Protein AF-A0A958TKZ3-F1 (afdb_monomer_lite)

Sequence (153 aa):
MDIQKVKYSRKNNKVTVDYFDHRGKWSGEITVDPHPDFIKSLDAITEDMVLICELNDESIWKYKVTGISIGGEDEYLGVVIIGQKEVLNKKVFNIITPFVMFEEEHSDYENCGDLKKKVDLILKETEELLNGKTSQMKLDFHDKTNSLKMAVI

Structure (mmCIF, N/CA/C/O backbone):
data_AF-A0A958TKZ3-F1
#
_entry.id   AF-A0A958TKZ3-F1
#
loop_
_atom_site.group_PDB
_atom_site.id
_atom_site.type_symbol
_atom_site.label_atom_id
_atom_site.label_alt_id
_atom_site.label_comp_id
_atom_site.label_asym_id
_atom_site.label_entity_id
_atom_site.label_seq_id
_atom_site.pdbx_PDB_ins_code
_atom_site.Cartn_x
_atom_site.Cartn_y
_atom_site.Cartn_z
_atom_site.occupancy
_atom_site.B_iso_or_equiv
_atom_site.auth_seq_id
_atom_site.auth_comp_id
_atom_site.auth_asym_id
_atom_site.auth_atom_id
_atom_site.pdbx_PDB_model_num
ATOM 1 N N . MET A 1 1 ? 5.900 -17.208 2.800 1.00 84.50 1 MET A N 1
ATOM 2 C CA . MET A 1 1 ? 4.517 -16.905 2.389 1.00 84.50 1 MET A CA 1
ATOM 3 C C . MET A 1 1 ? 4.645 -15.921 1.253 1.00 84.50 1 MET A C 1
ATOM 5 O O . MET A 1 1 ? 5.532 -15.088 1.338 1.00 84.50 1 MET A O 1
ATOM 9 N N . ASP A 1 2 ? 3.858 -16.044 0.195 1.00 92.38 2 ASP A N 1
ATOM 10 C CA . ASP A 1 2 ? 3.975 -15.135 -0.945 1.00 92.38 2 ASP A CA 1
ATOM 11 C C . ASP A 1 2 ? 2.745 -14.225 -1.013 1.00 92.38 2 ASP A C 1
ATOM 13 O O . ASP A 1 2 ? 1.668 -14.647 -1.436 1.00 92.38 2 ASP A O 1
ATOM 17 N N . ILE A 1 3 ? 2.868 -13.010 -0.475 1.00 95.38 3 ILE A N 1
ATOM 18 C CA . ILE A 1 3 ? 1.762 -12.051 -0.391 1.00 95.38 3 ILE A CA 1
ATOM 19 C C . ILE A 1 3 ? 1.553 -11.396 -1.756 1.00 95.38 3 ILE A C 1
ATOM 21 O O . ILE A 1 3 ? 2.404 -10.672 -2.256 1.00 95.38 3 ILE A O 1
ATOM 25 N N . GLN A 1 4 ? 0.350 -11.563 -2.293 1.00 96.62 4 GLN A N 1
ATOM 26 C CA . GLN A 1 4 ? -0.054 -11.021 -3.588 1.00 96.62 4 GLN A CA 1
ATOM 27 C C . GLN A 1 4 ? -0.859 -9.732 -3.452 1.00 96.62 4 GLN A C 1
ATOM 29 O O . GLN A 1 4 ? -0.917 -8.917 -4.369 1.00 96.62 4 GLN A O 1
ATOM 34 N N . LYS A 1 5 ? -1.523 -9.521 -2.314 1.00 97.88 5 LYS A N 1
ATOM 35 C CA . LYS A 1 5 ? -2.341 -8.328 -2.104 1.00 97.88 5 LYS A CA 1
ATOM 36 C C . LYS A 1 5 ? -2.508 -8.014 -0.639 1.00 97.88 5 LYS A C 1
ATOM 38 O O . LYS A 1 5 ? -2.771 -8.907 0.160 1.00 97.88 5 LYS A O 1
ATOM 43 N N . VAL A 1 6 ? -2.477 -6.728 -0.319 1.00 97.75 6 VAL A N 1
ATOM 44 C CA . VAL A 1 6 ? -2.788 -6.211 1.014 1.00 97.75 6 VAL A CA 1
ATOM 45 C C . VAL A 1 6 ? -3.725 -5.028 0.864 1.00 97.75 6 VAL A C 1
ATOM 47 O O . VAL A 1 6 ? -3.493 -4.148 0.038 1.00 97.75 6 VAL A O 1
ATOM 50 N N . LYS A 1 7 ? -4.791 -4.984 1.660 1.00 97.56 7 LYS A N 1
ATOM 51 C CA . LYS A 1 7 ? -5.693 -3.834 1.770 1.00 97.56 7 LYS A CA 1
ATOM 52 C C . LYS A 1 7 ? -5.987 -3.528 3.226 1.00 97.56 7 LYS A C 1
ATOM 54 O O . LYS A 1 7 ? -6.272 -4.435 3.993 1.00 97.56 7 LYS A O 1
ATOM 59 N N . TYR A 1 8 ? -6.010 -2.255 3.586 1.00 97.00 8 TYR A N 1
ATOM 60 C CA . TYR A 1 8 ? -6.310 -1.767 4.917 1.00 97.00 8 TYR A CA 1
ATOM 61 C C . TYR A 1 8 ? -7.449 -0.744 4.901 1.00 97.00 8 TYR A C 1
ATOM 63 O O . TYR A 1 8 ? -7.358 0.345 4.330 1.00 97.00 8 TYR A O 1
ATOM 71 N N . SER A 1 9 ? -8.534 -1.086 5.591 1.00 94.56 9 SER A N 1
ATOM 72 C CA . SER A 1 9 ? -9.643 -0.187 5.880 1.00 94.56 9 SER A CA 1
ATOM 73 C C . SER A 1 9 ? -9.448 0.463 7.247 1.00 94.56 9 SER A C 1
ATOM 75 O O . SER A 1 9 ? -9.834 -0.101 8.271 1.00 94.56 9 SER A O 1
ATOM 77 N N . ARG A 1 10 ? -8.928 1.697 7.253 1.00 90.56 10 ARG A N 1
ATOM 78 C CA . ARG A 1 10 ? -8.765 2.523 8.468 1.00 90.56 10 ARG A CA 1
ATOM 79 C C . ARG A 1 10 ? -10.068 2.765 9.234 1.00 90.56 10 ARG A C 1
ATOM 81 O O . ARG A 1 10 ? -10.043 2.974 10.434 1.00 90.56 10 ARG A O 1
ATOM 88 N N . LYS A 1 11 ? -11.216 2.767 8.547 1.00 88.19 11 LYS A N 1
ATOM 89 C CA . LYS A 1 11 ? -12.528 2.989 9.180 1.00 88.19 11 LYS A CA 1
ATOM 90 C C . LYS A 1 11 ? -12.947 1.812 10.063 1.00 88.19 11 LYS A C 1
ATOM 92 O O . LYS A 1 11 ? -13.593 2.015 11.083 1.00 88.19 11 LYS A O 1
ATOM 97 N N . ASN A 1 12 ? -12.607 0.601 9.633 1.00 89.38 12 ASN A N 1
ATOM 98 C CA . ASN A 1 12 ? -13.076 -0.634 10.251 1.00 89.38 12 ASN A CA 1
ATOM 99 C C . ASN A 1 12 ? -11.942 -1.397 10.944 1.00 89.38 12 ASN A C 1
ATOM 101 O O . ASN A 1 12 ? -12.174 -2.520 11.375 1.00 89.38 12 ASN A O 1
ATOM 105 N N . ASN A 1 13 ? -10.729 -0.830 10.986 1.00 90.50 13 ASN A N 1
ATOM 106 C CA . ASN A 1 13 ? -9.511 -1.504 11.431 1.00 90.50 13 ASN A CA 1
ATOM 107 C C . ASN A 1 13 ? -9.392 -2.907 10.823 1.00 90.50 13 ASN A C 1
ATOM 109 O O . ASN A 1 13 ? -9.196 -3.893 11.521 1.00 90.50 13 ASN A O 1
ATOM 113 N N . LYS A 1 14 ? -9.601 -3.005 9.505 1.00 93.88 14 LYS A N 1
ATOM 114 C CA . LYS A 1 14 ? -9.663 -4.290 8.805 1.00 93.88 14 LYS A CA 1
ATOM 115 C C . LYS A 1 14 ? -8.562 -4.400 7.771 1.00 93.88 14 LYS A C 1
ATOM 117 O O . LYS A 1 14 ? -8.521 -3.584 6.849 1.00 93.88 14 LYS A O 1
ATOM 122 N N . VAL A 1 15 ? -7.722 -5.419 7.899 1.00 94.81 15 VAL A N 1
ATOM 123 C CA . VAL A 1 15 ? -6.703 -5.789 6.917 1.00 94.81 15 VAL A CA 1
ATOM 124 C C . VAL A 1 15 ? -7.194 -7.006 6.138 1.00 94.81 15 VAL A C 1
ATOM 126 O O . VAL A 1 15 ? -7.616 -7.993 6.730 1.00 94.81 15 VAL A O 1
ATOM 129 N N . THR A 1 16 ? -7.162 -6.936 4.813 1.00 95.44 16 THR A N 1
ATOM 130 C CA . THR A 1 16 ? -7.438 -8.055 3.906 1.00 95.44 16 THR A CA 1
ATOM 131 C C . THR A 1 16 ? -6.148 -8.421 3.193 1.00 95.44 16 THR A C 1
ATOM 133 O O . THR A 1 16 ? -5.475 -7.530 2.671 1.00 95.44 16 THR A O 1
ATOM 136 N N . VAL A 1 17 ? -5.813 -9.708 3.167 1.00 95.75 17 VAL A N 1
ATOM 137 C CA . VAL A 1 17 ? -4.584 -10.218 2.551 1.00 95.75 17 VAL A CA 1
ATOM 138 C C . VAL A 1 17 ? -4.925 -11.371 1.616 1.00 95.75 17 VAL A C 1
ATOM 140 O O . VAL A 1 17 ? -5.641 -12.289 2.017 1.00 95.75 17 VAL A O 1
ATOM 143 N N . ASP A 1 18 ? -4.382 -11.324 0.401 1.00 95.38 18 ASP A N 1
ATOM 144 C CA . ASP A 1 18 ? -4.332 -12.467 -0.511 1.00 95.38 18 ASP A CA 1
ATOM 145 C C . ASP A 1 18 ? -2.880 -12.948 -0.592 1.00 95.38 18 ASP A C 1
ATOM 147 O O . ASP A 1 18 ? -1.974 -12.136 -0.801 1.00 95.38 18 ASP A O 1
ATOM 151 N N . TYR A 1 19 ? -2.646 -14.247 -0.421 1.00 93.50 19 TYR A N 1
ATOM 152 C CA . TYR A 1 19 ? -1.304 -14.831 -0.464 1.00 93.50 19 TYR A CA 1
ATOM 153 C C . TYR A 1 19 ? -1.318 -16.280 -0.964 1.00 93.50 19 TYR A C 1
ATOM 155 O O . TYR A 1 19 ? -2.351 -16.952 -0.932 1.00 93.50 19 TYR A O 1
ATOM 163 N N . PHE A 1 20 ? -0.161 -16.770 -1.400 1.00 91.06 20 PHE A N 1
ATOM 164 C CA . PHE A 1 20 ? 0.091 -18.178 -1.683 1.00 91.06 20 PHE A CA 1
ATOM 165 C C . PHE A 1 20 ? 0.980 -18.813 -0.607 1.00 91.06 20 PHE A C 1
ATOM 167 O O . PHE A 1 20 ? 1.905 -18.199 -0.062 1.00 91.06 20 PHE A O 1
ATOM 174 N N . ASP A 1 21 ? 0.701 -20.076 -0.302 1.00 87.50 21 ASP A N 1
ATOM 175 C CA . ASP A 1 21 ? 1.588 -20.955 0.454 1.00 87.50 21 ASP A CA 1
ATOM 176 C C . ASP A 1 21 ? 1.668 -22.348 -0.199 1.00 87.50 21 ASP A C 1
ATOM 178 O O . ASP A 1 21 ? 1.105 -22.589 -1.266 1.00 87.50 21 ASP A O 1
ATOM 182 N N . HIS A 1 22 ? 2.360 -23.291 0.449 1.00 87.56 22 HIS A N 1
ATOM 183 C CA . HIS A 1 22 ? 2.504 -24.672 -0.037 1.00 87.56 22 HIS A CA 1
ATOM 184 C C . HIS A 1 22 ? 1.172 -25.434 -0.204 1.00 87.56 22 HIS A C 1
ATOM 186 O O . HIS A 1 22 ? 1.165 -26.528 -0.764 1.00 87.56 22 HIS A O 1
ATOM 192 N N . ARG A 1 23 ? 0.057 -24.900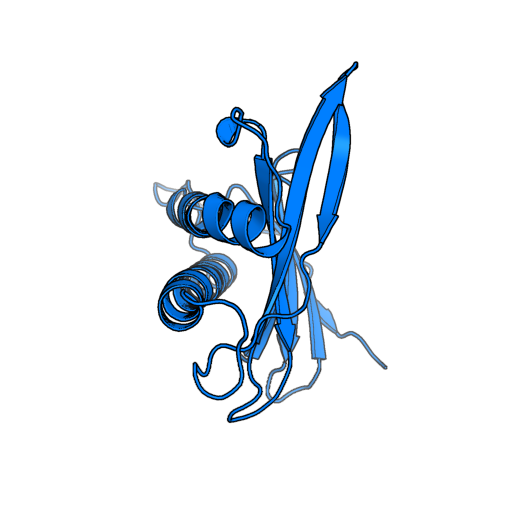 0.310 1.00 86.19 23 ARG A N 1
ATOM 193 C CA . ARG A 1 23 ? -1.291 -25.481 0.232 1.00 86.19 23 ARG A CA 1
ATOM 194 C C . ARG A 1 23 ? -2.159 -24.805 -0.827 1.00 86.19 23 ARG A C 1
ATOM 196 O O . ARG A 1 23 ? -3.254 -25.294 -1.088 1.00 86.19 23 ARG A O 1
ATOM 203 N N . GLY A 1 24 ? -1.692 -23.714 -1.434 1.00 88.88 24 GLY A N 1
ATOM 204 C CA . GLY A 1 24 ? -2.383 -22.999 -2.503 1.00 88.88 24 GLY A CA 1
ATOM 205 C C . GLY A 1 24 ? -2.698 -21.550 -2.147 1.00 88.88 24 GLY A C 1
ATOM 206 O O . GLY A 1 24 ? -1.965 -20.898 -1.403 1.00 88.88 24 GLY A O 1
ATOM 207 N N . LYS A 1 25 ? -3.779 -21.028 -2.734 1.00 91.31 25 LYS A N 1
ATOM 208 C CA . LYS A 1 25 ? -4.192 -19.631 -2.584 1.00 91.31 25 LYS A CA 1
ATOM 209 C C . LYS A 1 25 ? -5.065 -19.430 -1.350 1.00 91.31 25 LYS A C 1
ATOM 211 O O . LYS A 1 25 ? -6.055 -20.135 -1.140 1.00 91.31 25 LYS A O 1
ATOM 216 N N . TRP A 1 26 ? -4.758 -18.385 -0.602 1.00 89.81 26 TRP A N 1
ATOM 217 C CA . TRP A 1 26 ? -5.503 -17.966 0.571 1.00 89.81 26 TRP A CA 1
ATOM 218 C C . TRP A 1 26 ? -5.957 -16.524 0.431 1.00 89.81 26 TRP A C 1
ATOM 220 O O . TRP A 1 26 ? -5.229 -15.669 -0.071 1.00 89.81 26 TRP A O 1
ATOM 230 N N . SER A 1 27 ? -7.165 -16.270 0.924 1.00 91.38 27 SER A N 1
ATOM 231 C CA . SER A 1 27 ? -7.702 -14.928 1.101 1.00 91.38 27 SER A CA 1
ATOM 232 C C . SER A 1 27 ? -8.253 -14.828 2.513 1.00 91.38 27 SER A C 1
ATOM 234 O O . SER A 1 27 ? -9.042 -15.661 2.968 1.00 91.38 27 SER A O 1
ATOM 236 N N . GLY A 1 28 ? -7.814 -13.807 3.229 1.00 87.25 28 GLY A N 1
ATOM 237 C CA . GLY A 1 28 ? -8.137 -13.628 4.631 1.00 87.25 28 GLY A CA 1
ATOM 238 C C . GLY A 1 28 ? -8.479 -12.192 4.951 1.00 87.25 28 GLY A C 1
ATOM 239 O O . GLY A 1 28 ? -8.004 -11.261 4.303 1.00 87.25 28 GLY A O 1
ATOM 240 N N . GLU A 1 29 ? -9.277 -12.010 5.993 1.00 90.50 29 GLU A N 1
ATOM 241 C CA . GLU A 1 29 ? -9.433 -10.714 6.631 1.00 90.50 29 GLU A CA 1
ATOM 242 C C . GLU A 1 29 ? -9.197 -10.829 8.132 1.00 90.50 29 GLU A C 1
ATOM 244 O O . GLU A 1 29 ? -9.549 -11.825 8.765 1.00 90.50 29 GLU A O 1
ATOM 249 N N . ILE A 1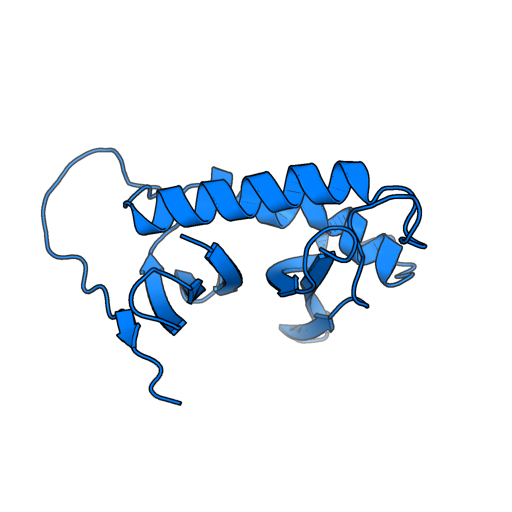 30 ? -8.581 -9.791 8.685 1.00 87.62 30 ILE A N 1
ATOM 250 C CA . ILE A 1 30 ? -8.322 -9.650 10.109 1.00 87.62 30 ILE A CA 1
ATOM 251 C C . ILE A 1 30 ? -8.803 -8.268 10.520 1.00 87.62 30 ILE A C 1
ATOM 253 O O . ILE A 1 30 ? -8.387 -7.255 9.954 1.00 87.62 30 ILE A O 1
ATOM 257 N N . THR A 1 31 ? -9.678 -8.231 11.517 1.00 90.38 31 THR A N 1
ATOM 258 C CA . THR A 1 31 ? -10.076 -6.989 12.177 1.00 90.38 31 THR A CA 1
ATOM 259 C C . THR A 1 31 ? -9.153 -6.779 13.371 1.00 90.38 31 THR A C 1
ATOM 261 O O . THR A 1 31 ? -9.231 -7.508 14.357 1.00 90.38 31 THR A O 1
ATOM 264 N N . VAL A 1 32 ? -8.234 -5.827 13.255 1.00 86.19 32 VAL A N 1
ATOM 265 C CA . VAL A 1 32 ? -7.175 -5.560 14.227 1.00 86.19 32 VAL A CA 1
ATOM 266 C C . VAL A 1 32 ? -6.733 -4.106 14.142 1.00 86.19 32 VAL A C 1
ATOM 268 O O . VAL A 1 32 ? -6.722 -3.529 13.059 1.00 86.19 32 VAL A O 1
ATOM 271 N N . ASP A 1 33 ? -6.337 -3.521 15.272 1.00 88.94 33 ASP A N 1
ATOM 272 C CA . ASP A 1 33 ? -5.612 -2.250 15.279 1.00 88.94 33 ASP A CA 1
ATOM 273 C C . ASP A 1 33 ? -4.128 -2.514 14.942 1.00 88.94 33 ASP A C 1
ATOM 275 O O . ASP A 1 33 ? -3.398 -3.085 15.769 1.00 88.94 33 ASP A O 1
ATOM 279 N N . PRO A 1 34 ? -3.681 -2.220 13.704 1.00 89.88 34 PRO A N 1
ATOM 280 C CA . PRO A 1 34 ? -2.345 -2.582 13.263 1.00 89.88 34 PRO A CA 1
ATOM 281 C C . PRO A 1 34 ? -1.291 -1.762 14.006 1.00 89.88 34 PRO A C 1
ATOM 283 O O . PRO A 1 34 ? -1.530 -0.642 14.458 1.00 89.88 34 PRO A O 1
ATOM 286 N N . HIS A 1 35 ? -0.081 -2.307 14.100 1.00 93.62 35 HIS A N 1
ATOM 287 C CA . HIS A 1 35 ? 1.042 -1.545 14.630 1.00 93.62 35 HIS A CA 1
ATOM 288 C C . HIS A 1 35 ? 1.281 -0.267 13.791 1.00 93.62 35 HIS A C 1
ATOM 290 O O . HIS A 1 35 ? 1.132 -0.318 12.566 1.00 93.62 35 HIS A O 1
ATOM 296 N N . PRO A 1 36 ? 1.685 0.873 14.391 1.00 94.44 36 PRO A N 1
ATOM 297 C CA . PRO A 1 36 ? 1.927 2.115 13.650 1.00 94.44 36 PRO A CA 1
ATOM 298 C C . PRO A 1 36 ? 2.910 1.986 12.481 1.00 94.44 36 PRO A C 1
ATOM 300 O O . PRO A 1 36 ? 2.788 2.727 11.511 1.00 94.44 36 PRO A O 1
ATOM 303 N N . ASP A 1 37 ? 3.858 1.052 12.551 1.00 96.06 37 ASP A N 1
ATOM 304 C CA . ASP A 1 37 ? 4.831 0.806 11.477 1.00 96.06 37 ASP A CA 1
ATOM 305 C C . ASP A 1 37 ? 4.167 0.304 10.188 1.00 96.06 37 ASP A C 1
ATOM 307 O O . ASP A 1 37 ? 4.518 0.771 9.109 1.00 96.06 37 ASP A O 1
ATOM 311 N N . PHE A 1 38 ? 3.135 -0.541 10.293 1.00 96.44 38 PHE A N 1
ATOM 312 C CA . PHE A 1 38 ? 2.331 -0.967 9.144 1.00 96.44 38 PHE A CA 1
ATOM 313 C C . PHE A 1 38 ? 1.583 0.212 8.502 1.00 96.44 38 PHE A C 1
ATOM 315 O O . PHE A 1 38 ? 1.459 0.312 7.285 1.00 96.44 38 PHE A O 1
ATOM 322 N N . ILE A 1 39 ? 1.081 1.143 9.318 1.00 95.62 39 ILE A N 1
ATOM 323 C CA . ILE A 1 39 ? 0.400 2.337 8.803 1.00 95.62 39 ILE A CA 1
ATOM 324 C C . ILE A 1 39 ? 1.411 3.253 8.102 1.00 95.62 39 ILE A C 1
ATOM 326 O O . ILE A 1 39 ? 1.146 3.733 7.001 1.00 95.62 39 ILE A O 1
ATOM 330 N N . LYS A 1 40 ? 2.581 3.459 8.719 1.00 97.00 40 LYS A N 1
ATOM 331 C CA . LYS A 1 40 ? 3.666 4.275 8.163 1.00 97.00 40 LYS A CA 1
ATOM 332 C C . LYS A 1 40 ? 4.215 3.703 6.860 1.00 97.00 40 LYS A C 1
ATOM 334 O O . LYS A 1 40 ? 4.522 4.486 5.970 1.00 97.00 40 LYS A O 1
ATOM 339 N N . SER A 1 41 ? 4.329 2.380 6.732 1.00 98.19 41 SER A N 1
ATOM 340 C CA . SER A 1 41 ? 4.816 1.757 5.497 1.00 98.19 41 SER A CA 1
ATOM 341 C C . SER A 1 41 ? 3.855 1.984 4.328 1.00 98.19 41 SER A C 1
ATOM 343 O O . SER A 1 41 ? 4.308 2.295 3.231 1.00 98.19 41 SER A O 1
ATOM 345 N N . LEU A 1 42 ? 2.536 1.946 4.562 1.00 98.06 42 LEU A N 1
ATOM 346 C CA . LEU A 1 42 ? 1.543 2.348 3.557 1.00 98.06 42 LEU A CA 1
ATOM 347 C C . LEU A 1 42 ? 1.629 3.846 3.234 1.00 98.06 42 LEU A C 1
ATOM 349 O O . LEU A 1 42 ? 1.607 4.222 2.065 1.00 98.06 42 LEU A O 1
ATOM 353 N N . ASP A 1 43 ? 1.733 4.705 4.251 1.00 97.06 43 ASP A N 1
ATOM 354 C CA . ASP A 1 43 ? 1.809 6.158 4.047 1.00 97.06 43 ASP A CA 1
ATOM 355 C C . ASP A 1 43 ? 3.072 6.567 3.260 1.00 97.06 43 ASP A C 1
ATOM 357 O O . ASP A 1 43 ? 3.014 7.518 2.477 1.00 97.06 43 ASP A O 1
ATOM 361 N N . ALA A 1 44 ? 4.170 5.815 3.390 1.00 97.75 44 ALA A N 1
ATOM 362 C CA . ALA A 1 44 ? 5.451 6.080 2.732 1.00 97.75 44 ALA A CA 1
ATOM 363 C C . ALA A 1 44 ? 5.421 5.999 1.194 1.00 97.75 44 ALA A C 1
ATOM 365 O O . ALA A 1 44 ? 6.286 6.597 0.562 1.00 97.75 44 ALA A O 1
ATOM 366 N N . ILE A 1 45 ? 4.443 5.305 0.596 1.00 98.06 45 ILE A N 1
ATOM 367 C CA . ILE A 1 45 ? 4.280 5.202 -0.871 1.00 98.06 45 ILE A CA 1
ATOM 368 C C . ILE A 1 45 ? 3.193 6.138 -1.425 1.00 98.06 45 ILE A C 1
ATOM 370 O O . ILE A 1 45 ? 2.751 6.000 -2.565 1.00 98.06 45 ILE A O 1
ATOM 374 N N . THR A 1 46 ? 2.720 7.096 -0.620 1.00 97.25 46 THR A N 1
ATOM 375 C CA . THR A 1 46 ? 1.698 8.062 -1.061 1.00 97.25 46 THR A CA 1
ATOM 376 C C . THR A 1 46 ? 2.224 8.982 -2.159 1.00 97.25 46 THR A C 1
ATOM 378 O O . THR A 1 46 ? 1.502 9.256 -3.114 1.00 97.25 46 THR A O 1
ATOM 381 N N . GLU A 1 47 ? 3.470 9.439 -2.038 1.00 95.75 47 GLU A N 1
ATOM 382 C CA . GLU A 1 47 ? 4.117 10.274 -3.054 1.00 95.75 47 GLU A CA 1
ATOM 383 C C . GLU A 1 47 ? 4.332 9.503 -4.354 1.00 95.75 47 GLU A C 1
ATOM 385 O O . GLU A 1 47 ? 3.959 10.000 -5.413 1.00 95.75 47 GLU A O 1
ATOM 390 N N . ASP A 1 48 ? 4.790 8.250 -4.265 1.00 97.62 48 ASP A N 1
ATOM 391 C CA . ASP A 1 48 ? 4.928 7.371 -5.427 1.00 97.62 48 ASP A CA 1
ATOM 392 C C . ASP A 1 48 ? 3.599 7.239 -6.186 1.00 97.62 48 ASP A C 1
ATOM 394 O O . ASP A 1 48 ? 3.545 7.455 -7.392 1.00 97.62 48 ASP A O 1
ATOM 398 N N . MET A 1 49 ? 2.488 6.983 -5.485 1.00 97.56 49 MET A N 1
ATOM 399 C CA . MET A 1 49 ? 1.158 6.911 -6.105 1.00 97.56 49 MET A CA 1
ATOM 400 C C . MET A 1 49 ? 0.761 8.213 -6.819 1.00 97.56 49 MET A C 1
ATOM 402 O O . MET A 1 49 ? 0.143 8.166 -7.883 1.00 97.56 49 MET A O 1
ATOM 406 N N . VAL A 1 50 ? 1.058 9.367 -6.219 1.00 95.62 50 VAL A N 1
ATOM 407 C CA . VAL A 1 50 ? 0.734 10.683 -6.790 1.00 95.62 50 VAL A CA 1
ATOM 408 C C . VAL A 1 50 ? 1.536 10.930 -8.064 1.00 95.62 50 VAL A C 1
ATOM 410 O O . VAL A 1 50 ? 0.947 11.354 -9.058 1.00 95.62 50 VAL A O 1
ATOM 413 N N . LEU A 1 51 ? 2.832 10.609 -8.055 1.00 95.44 51 LEU A N 1
ATOM 414 C CA . LEU A 1 51 ? 3.716 10.748 -9.212 1.00 95.44 51 LEU A CA 1
ATOM 415 C C . LEU A 1 51 ? 3.337 9.779 -10.337 1.00 95.44 51 LEU A C 1
ATOM 417 O O . LEU A 1 51 ? 3.147 10.215 -11.467 1.00 95.44 51 LEU A O 1
ATOM 421 N N . ILE A 1 52 ? 3.141 8.495 -10.022 1.00 96.94 52 ILE A N 1
ATOM 422 C CA . ILE A 1 52 ? 2.766 7.455 -10.995 1.00 96.94 52 ILE A CA 1
ATOM 423 C C . ILE A 1 52 ? 1.448 7.798 -11.707 1.00 96.94 52 ILE A C 1
ATOM 425 O O . ILE A 1 52 ? 1.282 7.520 -12.891 1.00 96.94 52 ILE A O 1
ATOM 429 N N . CYS A 1 53 ? 0.487 8.381 -10.989 1.00 96.00 53 CYS A N 1
ATOM 430 C CA . CYS A 1 53 ? -0.803 8.776 -11.554 1.00 96.00 53 CYS A CA 1
ATOM 431 C C . CYS A 1 53 ? -0.812 10.200 -12.137 1.00 96.00 53 CYS A C 1
ATOM 433 O O . CYS A 1 53 ? -1.892 10.685 -12.478 1.00 96.00 53 CYS A O 1
ATOM 435 N N . GLU A 1 54 ? 0.337 10.884 -12.192 1.00 94.06 54 GLU A N 1
ATOM 436 C CA . GLU A 1 54 ? 0.476 12.268 -12.674 1.00 94.06 54 GLU A CA 1
ATOM 437 C C . GLU A 1 54 ? -0.523 13.240 -12.009 1.00 94.06 54 GLU A C 1
ATOM 439 O O . GLU A 1 54 ? -1.095 14.146 -12.627 1.00 94.06 54 GLU A O 1
ATOM 444 N N . LEU A 1 55 ? -0.787 13.035 -10.714 1.00 91.06 55 LEU A N 1
ATOM 445 C CA . LEU A 1 55 ? -1.774 13.812 -9.975 1.00 91.06 55 LEU A CA 1
ATOM 446 C C . LEU A 1 55 ? -1.176 15.165 -9.574 1.00 91.06 55 LEU A C 1
ATOM 448 O O . LEU A 1 55 ? -0.508 15.294 -8.553 1.00 91.06 55 LEU A O 1
ATOM 452 N N . ASN A 1 56 ? -1.475 16.199 -10.358 1.00 77.38 56 ASN A N 1
ATOM 453 C CA . ASN A 1 56 ? -1.099 17.586 -10.068 1.00 77.38 56 ASN A CA 1
ATOM 454 C C . ASN A 1 56 ? -1.950 18.177 -8.930 1.00 77.38 56 ASN A C 1
ATOM 456 O O . ASN A 1 56 ? -2.881 18.951 -9.163 1.00 77.38 56 ASN A O 1
ATOM 460 N N . ASP A 1 57 ? -1.661 17.786 -7.690 1.00 75.94 57 ASP A N 1
ATOM 461 C CA . ASP A 1 57 ? -2.371 18.263 -6.505 1.00 75.94 57 ASP A CA 1
ATOM 462 C C . ASP A 1 57 ? -1.412 18.651 -5.379 1.00 75.94 57 ASP A C 1
ATOM 464 O O . ASP A 1 57 ? -0.760 17.809 -4.765 1.00 75.94 57 ASP A O 1
ATOM 468 N N . GLU A 1 58 ? -1.407 19.938 -5.036 1.00 76.44 58 GLU A N 1
ATOM 469 C CA . GLU A 1 58 ? -0.639 20.490 -3.914 1.00 76.44 58 GLU A CA 1
ATOM 470 C C . GLU A 1 58 ? -1.086 19.926 -2.547 1.00 76.44 58 GLU A C 1
ATOM 472 O O . GLU A 1 58 ? -0.393 20.053 -1.538 1.00 76.44 58 GLU A O 1
ATOM 477 N N . SER A 1 59 ? -2.253 19.276 -2.481 1.00 85.31 59 SER A N 1
ATOM 478 C CA . SER A 1 59 ? -2.810 18.669 -1.270 1.00 85.31 59 SER A CA 1
ATOM 479 C C . SER A 1 59 ? -2.466 17.178 -1.124 1.00 85.31 59 SER A C 1
ATOM 481 O O . SER A 1 59 ? -3.363 16.377 -0.842 1.00 85.31 59 SER A O 1
ATOM 483 N N . ILE A 1 60 ? -1.192 16.788 -1.258 1.00 86.50 60 ILE A N 1
ATOM 484 C CA . ILE A 1 60 ? -0.744 15.382 -1.117 1.00 86.50 60 ILE A CA 1
ATOM 485 C C . ILE A 1 60 ? -1.249 14.709 0.177 1.00 86.50 60 ILE A C 1
ATOM 487 O O . ILE A 1 60 ? -1.635 13.545 0.188 1.00 86.50 60 ILE A O 1
ATOM 491 N N . TRP A 1 61 ? -1.376 15.478 1.259 1.00 85.38 61 TRP A N 1
ATOM 492 C CA . TRP A 1 61 ? -1.883 15.027 2.560 1.00 85.38 61 T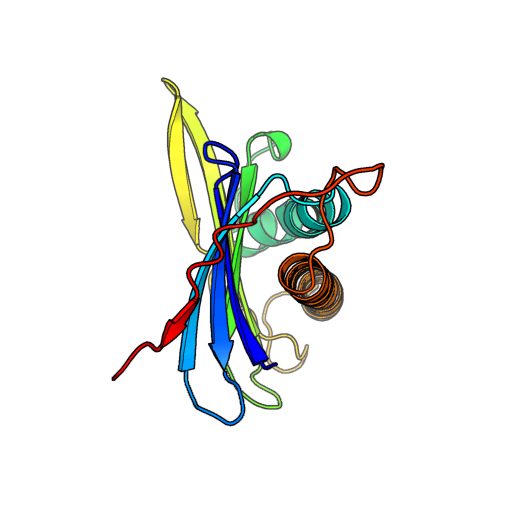RP A CA 1
ATOM 493 C C . TRP A 1 61 ? -3.352 14.550 2.555 1.00 85.38 61 TRP A C 1
ATOM 495 O O . TRP A 1 61 ? -3.802 13.928 3.520 1.00 85.38 61 TRP A O 1
ATOM 505 N N . LYS A 1 62 ? -4.128 14.844 1.501 1.00 89.38 62 LYS A N 1
ATOM 506 C CA . LYS A 1 62 ? -5.508 14.345 1.328 1.00 89.38 62 LYS A CA 1
ATOM 507 C C . LYS A 1 62 ? -5.562 12.935 0.746 1.00 89.38 62 LYS A C 1
ATOM 509 O O . LYS A 1 62 ? -6.625 12.310 0.789 1.00 89.38 62 LYS A O 1
ATOM 514 N N . TYR A 1 63 ? -4.453 12.457 0.191 1.00 93.88 63 TYR A N 1
ATOM 515 C 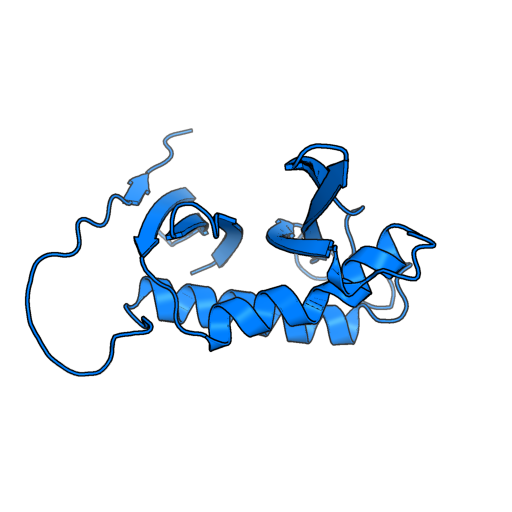CA . TYR A 1 63 ? -4.330 11.114 -0.342 1.00 93.88 63 TYR A CA 1
ATOM 516 C C . TYR A 1 63 ? -3.943 10.148 0.768 1.00 93.88 63 TYR A C 1
ATOM 518 O O . TYR A 1 63 ? -3.218 10.487 1.701 1.00 93.88 63 TYR A O 1
ATOM 526 N N . LYS A 1 64 ? -4.473 8.933 0.682 1.00 95.06 64 LYS A N 1
ATOM 527 C CA . LYS A 1 64 ? -4.138 7.842 1.590 1.00 95.06 64 LYS A CA 1
ATOM 528 C C . LYS A 1 64 ? -3.995 6.574 0.786 1.00 95.06 64 LYS A C 1
ATOM 530 O O . LYS A 1 64 ? -4.957 6.146 0.145 1.00 95.06 64 LYS A O 1
ATOM 535 N N . VAL A 1 65 ? -2.839 5.942 0.884 1.00 97.88 65 VAL A N 1
ATOM 536 C CA . VAL A 1 65 ? -2.686 4.577 0.401 1.00 97.88 65 VAL A CA 1
ATOM 537 C C . VAL A 1 65 ? -3.415 3.634 1.354 1.00 97.88 65 VAL A C 1
ATOM 539 O O . VAL A 1 65 ? -3.374 3.751 2.583 1.00 97.88 65 VAL A O 1
ATOM 542 N N . THR A 1 66 ? -4.170 2.726 0.752 1.00 97.69 66 THR A N 1
ATOM 543 C CA . THR A 1 66 ? -5.006 1.733 1.427 1.00 97.69 66 THR A CA 1
ATOM 544 C C . THR A 1 66 ? -4.594 0.317 1.082 1.00 97.69 66 THR A C 1
ATOM 546 O O . THR A 1 66 ? -5.193 -0.611 1.604 1.00 97.69 66 THR A O 1
ATOM 549 N N . GLY A 1 67 ? -3.609 0.110 0.216 1.00 98.38 67 GLY A N 1
ATOM 550 C CA . GLY A 1 67 ? -3.167 -1.224 -0.132 1.00 98.38 67 GLY A CA 1
ATOM 551 C C . GLY A 1 67 ? -2.278 -1.269 -1.356 1.00 98.38 67 GLY A C 1
ATOM 552 O O . GLY A 1 67 ? -2.051 -0.259 -2.019 1.00 98.38 67 GLY A O 1
ATOM 553 N N . ILE A 1 68 ? -1.832 -2.480 -1.655 1.00 98.75 68 ILE A N 1
ATOM 554 C CA . ILE A 1 68 ? -1.015 -2.825 -2.812 1.00 98.75 68 ILE A CA 1
ATOM 555 C C . ILE A 1 68 ? -1.477 -4.167 -3.387 1.00 98.75 68 ILE A C 1
ATOM 557 O O . ILE A 1 68 ? -2.083 -4.981 -2.682 1.00 98.75 68 ILE A O 1
ATOM 561 N N . SER A 1 69 ? -1.195 -4.392 -4.664 1.00 98.50 69 SER A N 1
ATOM 562 C CA . SER A 1 69 ? -1.303 -5.690 -5.329 1.00 98.50 69 SER A CA 1
ATOM 563 C C . SER A 1 69 ? 0.016 -5.972 -6.031 1.00 98.50 69 SER A C 1
ATOM 565 O O . SER A 1 69 ? 0.405 -5.198 -6.900 1.00 98.50 69 SER A O 1
ATOM 567 N N . ILE A 1 70 ? 0.684 -7.050 -5.646 1.00 98.19 70 ILE A N 1
ATOM 568 C CA . ILE A 1 70 ? 1.872 -7.565 -6.320 1.00 98.19 70 ILE A CA 1
ATOM 569 C C . ILE A 1 70 ? 1.422 -8.360 -7.547 1.00 98.19 70 ILE A C 1
ATOM 571 O O . ILE A 1 70 ? 0.326 -8.929 -7.568 1.00 98.19 70 ILE A O 1
ATOM 575 N N . GLY A 1 71 ? 2.242 -8.343 -8.587 1.00 95.81 71 GLY A N 1
ATOM 576 C CA . GLY A 1 71 ? 2.054 -9.153 -9.781 1.00 95.81 71 GLY A CA 1
ATOM 577 C C . GLY A 1 71 ? 3.348 -9.255 -10.577 1.00 95.81 71 GLY A C 1
ATOM 578 O O . GLY A 1 71 ? 4.338 -8.613 -10.233 1.00 95.81 71 GLY A O 1
ATOM 579 N N . GLY A 1 72 ? 3.313 -10.047 -11.646 1.00 94.25 72 GLY A N 1
ATOM 580 C CA . GLY A 1 72 ? 4.509 -10.388 -12.412 1.00 94.25 72 GLY A CA 1
ATOM 581 C C . GLY A 1 72 ? 5.366 -11.452 -11.725 1.00 94.25 72 GLY A C 1
ATOM 582 O O . GLY A 1 72 ? 5.092 -11.859 -10.597 1.00 94.25 72 GLY A O 1
ATOM 583 N N . GLU A 1 73 ? 6.380 -11.919 -12.442 1.00 90.88 73 GLU A N 1
ATOM 584 C CA . GLU A 1 73 ? 7.318 -12.959 -12.013 1.00 90.88 73 GLU A CA 1
ATOM 585 C C . GLU A 1 73 ? 8.728 -12.551 -12.453 1.00 90.88 73 GLU A C 1
ATOM 587 O O . GLU A 1 73 ? 8.879 -11.840 -13.450 1.00 90.88 73 GLU A O 1
ATOM 592 N N . ASP A 1 74 ? 9.740 -12.992 -11.705 1.00 91.38 74 ASP A N 1
ATOM 593 C CA . ASP A 1 74 ? 11.157 -12.728 -11.973 1.00 91.38 74 ASP A CA 1
ATOM 594 C C . ASP A 1 74 ? 11.444 -11.238 -12.257 1.00 91.38 74 ASP A C 1
ATOM 596 O O . ASP A 1 74 ? 11.170 -10.378 -11.418 1.00 91.38 74 ASP A O 1
ATOM 600 N N . GLU A 1 75 ? 11.968 -10.923 -13.442 1.00 91.31 75 GLU A N 1
ATOM 601 C CA . GLU A 1 75 ? 12.348 -9.570 -13.877 1.00 91.31 75 GLU A CA 1
ATOM 602 C C . GLU A 1 75 ? 11.131 -8.659 -14.137 1.00 91.31 75 GLU A C 1
ATOM 604 O O . GLU A 1 75 ? 11.254 -7.438 -14.190 1.00 91.31 75 GLU A O 1
ATOM 609 N N . TYR A 1 76 ? 9.925 -9.228 -14.237 1.00 94.25 76 TYR A N 1
ATOM 610 C CA . TYR A 1 76 ? 8.675 -8.488 -14.444 1.00 94.25 76 TYR A CA 1
ATOM 611 C C . TYR A 1 76 ? 7.879 -8.275 -13.154 1.00 94.25 76 TYR A C 1
ATOM 613 O O . TYR A 1 76 ? 6.722 -7.843 -13.206 1.00 94.25 76 TYR A O 1
ATOM 621 N N . LEU A 1 77 ? 8.460 -8.597 -11.994 1.00 97.00 77 LEU A N 1
ATOM 622 C CA . LEU A 1 77 ? 7.829 -8.368 -10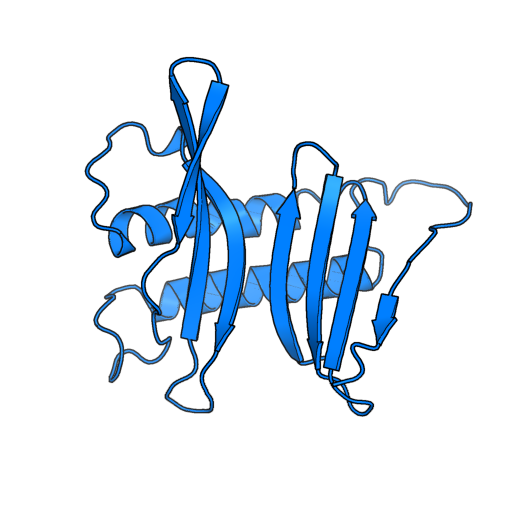.700 1.00 97.00 77 LEU A CA 1
ATOM 623 C C . LEU A 1 77 ? 7.531 -6.874 -10.505 1.00 97.00 77 LEU A C 1
ATOM 625 O O . LEU A 1 77 ? 8.370 -6.009 -10.760 1.00 97.00 77 LEU A O 1
ATOM 629 N N . GLY A 1 78 ? 6.336 -6.565 -10.011 1.00 98.00 78 GLY A N 1
ATOM 630 C CA . GLY A 1 78 ? 5.892 -5.191 -9.834 1.00 98.00 78 GLY A CA 1
ATOM 631 C C . GLY A 1 78 ? 4.680 -5.042 -8.926 1.00 98.00 78 GLY A C 1
ATOM 632 O O . GLY A 1 78 ? 4.232 -5.983 -8.263 1.00 98.00 78 GLY A O 1
ATOM 633 N N . VAL A 1 79 ? 4.127 -3.829 -8.900 1.00 98.69 79 VAL A N 1
ATOM 634 C CA . VAL A 1 79 ? 3.045 -3.442 -7.994 1.00 98.69 79 VAL A CA 1
ATOM 635 C C . VAL A 1 79 ? 1.996 -2.552 -8.653 1.00 98.69 79 VAL A C 1
ATOM 637 O O . VAL A 1 79 ? 2.284 -1.699 -9.487 1.00 98.69 79 VAL A O 1
ATOM 640 N N . VAL A 1 80 ? 0.756 -2.718 -8.203 1.00 98.75 80 VAL A N 1
ATOM 641 C CA . VAL A 1 80 ? -0.319 -1.728 -8.309 1.00 98.75 80 VAL A CA 1
ATOM 642 C C . VAL A 1 80 ? -0.584 -1.147 -6.923 1.00 98.75 80 VAL A C 1
ATOM 644 O O . VAL A 1 80 ? -0.871 -1.896 -5.985 1.00 98.75 80 VAL A O 1
ATOM 647 N N . ILE A 1 81 ? -0.548 0.179 -6.784 1.00 98.75 81 ILE A N 1
ATOM 648 C CA . ILE A 1 81 ? -0.882 0.876 -5.538 1.00 98.75 81 ILE A CA 1
ATOM 649 C C . ILE A 1 81 ? -2.379 1.206 -5.525 1.00 98.75 81 ILE A C 1
ATOM 651 O O . ILE A 1 81 ? -2.962 1.648 -6.516 1.00 98.75 81 ILE A O 1
ATOM 655 N N . ILE A 1 82 ? -3.013 0.980 -4.375 1.00 98.56 82 ILE A N 1
ATOM 656 C CA . ILE A 1 82 ? -4.443 1.184 -4.147 1.00 98.56 82 ILE A CA 1
ATOM 657 C C . ILE A 1 82 ? -4.599 2.286 -3.109 1.00 98.56 82 ILE A C 1
ATOM 659 O O . ILE A 1 82 ? -4.373 2.069 -1.916 1.00 98.56 82 ILE A O 1
ATOM 663 N N . GLY A 1 83 ? -5.038 3.461 -3.531 1.00 97.38 83 GLY A N 1
ATOM 664 C CA . GLY A 1 83 ? -5.256 4.594 -2.645 1.00 97.38 83 GLY A CA 1
ATOM 665 C C . GLY A 1 83 ? -6.633 5.212 -2.773 1.00 97.38 83 GLY A C 1
ATOM 666 O O . GLY A 1 83 ? -7.511 4.761 -3.509 1.00 97.38 83 GLY A O 1
ATOM 667 N N . GLN A 1 84 ? -6.823 6.269 -2.003 1.00 95.69 84 GLN A N 1
ATOM 668 C CA . GLN A 1 84 ? -8.043 7.047 -2.002 1.00 95.69 84 GLN A CA 1
ATOM 669 C C . GLN A 1 84 ? -7.763 8.503 -1.643 1.00 95.69 84 GLN A C 1
ATOM 671 O O . GLN A 1 84 ? -6.801 8.811 -0.939 1.00 95.69 84 GLN A O 1
ATOM 676 N N . LYS A 1 85 ? -8.660 9.385 -2.070 1.00 93.12 85 LYS A N 1
ATOM 677 C CA . LYS A 1 85 ? -8.711 10.795 -1.691 1.00 93.12 85 LYS A CA 1
ATOM 678 C C . LYS A 1 85 ? -10.103 11.122 -1.170 1.00 93.12 85 LYS A C 1
ATOM 680 O O . LYS A 1 85 ? -11.105 10.754 -1.787 1.00 93.12 85 LYS A O 1
ATOM 685 N N . GLU A 1 86 ? -10.177 11.838 -0.054 1.00 88.12 86 GLU A N 1
ATOM 686 C CA . GLU A 1 86 ? -11.448 12.420 0.380 1.00 88.12 86 GLU A CA 1
ATOM 687 C C . GLU A 1 86 ? -11.772 13.643 -0.488 1.00 88.12 86 GLU A C 1
ATOM 689 O O . GLU A 1 86 ? -10.970 14.571 -0.621 1.00 88.12 86 GLU A O 1
ATOM 694 N N . VAL A 1 87 ? -12.951 13.630 -1.105 1.00 86.38 87 VAL A N 1
ATOM 695 C CA . VAL A 1 87 ? -13.467 14.723 -1.935 1.00 86.38 87 VAL A CA 1
ATOM 696 C C . VAL A 1 87 ? -14.677 15.375 -1.260 1.00 86.38 87 VAL A C 1
ATOM 698 O O . VAL A 1 87 ? -15.082 14.994 -0.159 1.00 86.38 87 VAL A O 1
ATOM 701 N N . LEU A 1 88 ? -15.255 16.388 -1.912 1.00 85.69 88 LEU A N 1
ATOM 702 C CA . LEU A 1 88 ? -16.385 17.158 -1.387 1.00 85.69 88 LEU A CA 1
ATOM 703 C C . LEU A 1 88 ? -17.480 16.255 -0.791 1.00 85.69 88 LEU A C 1
ATOM 705 O O . LEU A 1 88 ? -17.858 15.230 -1.365 1.00 85.69 88 LEU A O 1
ATOM 709 N N . ASN A 1 89 ? -18.013 16.677 0.357 1.00 84.69 89 ASN A N 1
ATOM 710 C CA . ASN A 1 89 ? -19.065 15.985 1.109 1.00 84.69 89 ASN A CA 1
ATOM 711 C C . ASN A 1 89 ? -18.666 14.600 1.652 1.00 84.69 89 ASN A C 1
ATOM 713 O O . ASN A 1 89 ? -19.504 13.699 1.690 1.00 84.69 89 ASN A O 1
ATOM 717 N N . LYS A 1 90 ? -17.407 14.427 2.086 1.00 82.00 90 LYS A N 1
ATOM 718 C CA . LYS A 1 90 ? -16.880 13.178 2.680 1.00 82.00 90 LYS A CA 1
ATOM 719 C C . LYS A 1 90 ? -16.987 11.960 1.755 1.00 82.00 90 LYS A C 1
ATOM 721 O O . LYS A 1 90 ? -16.979 10.816 2.212 1.00 82.00 90 LYS A O 1
ATOM 726 N N . LYS A 1 91 ? -17.139 12.192 0.449 1.00 87.38 91 LYS A N 1
ATOM 727 C CA . LYS A 1 91 ? -17.113 11.122 -0.546 1.00 87.38 91 LYS A CA 1
ATOM 728 C C . LYS A 1 91 ? -15.670 10.677 -0.747 1.00 87.38 91 LYS A C 1
ATOM 730 O O . LYS A 1 91 ? -14.737 11.460 -0.590 1.00 87.38 91 LYS A O 1
ATOM 735 N N . VAL A 1 92 ? -15.501 9.413 -1.108 1.00 90.38 92 VAL A N 1
ATOM 736 C CA . VAL A 1 92 ? -14.190 8.810 -1.341 1.00 90.38 92 VAL A CA 1
ATOM 737 C C . VAL A 1 92 ? -13.995 8.638 -2.840 1.00 90.38 92 VAL A C 1
ATOM 739 O O . VAL A 1 92 ? -14.822 8.014 -3.505 1.00 90.38 92 VAL A O 1
ATOM 742 N N . PHE A 1 93 ? -12.908 9.193 -3.366 1.00 92.25 93 PHE A N 1
ATOM 743 C CA . PHE A 1 93 ? -12.423 8.933 -4.714 1.00 92.25 93 PHE A CA 1
ATOM 744 C C . PHE A 1 93 ? -11.319 7.877 -4.634 1.00 92.25 93 PHE A C 1
ATOM 746 O O . PHE A 1 93 ? -10.324 8.098 -3.949 1.00 92.25 93 PHE A O 1
ATOM 753 N N . ASN A 1 94 ? -11.510 6.724 -5.276 1.00 94.69 94 ASN A N 1
ATOM 754 C CA . ASN A 1 94 ? -10.524 5.641 -5.270 1.00 94.69 94 ASN A CA 1
ATOM 755 C C . ASN A 1 94 ? -9.520 5.837 -6.407 1.00 94.69 94 ASN A C 1
ATOM 757 O O . ASN A 1 94 ? -9.911 6.203 -7.513 1.00 94.69 94 ASN A O 1
ATOM 761 N N . ILE A 1 95 ? -8.253 5.550 -6.132 1.00 96.88 95 ILE A N 1
ATOM 762 C CA . ILE A 1 95 ? -7.133 5.682 -7.064 1.00 96.88 95 ILE A CA 1
ATOM 763 C C . ILE A 1 95 ? -6.460 4.320 -7.159 1.00 96.88 95 ILE A C 1
ATOM 765 O O . ILE A 1 95 ? -6.140 3.711 -6.139 1.00 96.88 95 ILE A O 1
ATOM 769 N N . ILE A 1 96 ? -6.266 3.851 -8.384 1.00 97.62 96 ILE A N 1
ATOM 770 C CA . ILE A 1 96 ? -5.545 2.621 -8.697 1.00 97.62 96 ILE A CA 1
ATOM 771 C C . ILE A 1 96 ? -4.467 3.018 -9.693 1.00 97.62 96 ILE A C 1
ATOM 773 O O . ILE A 1 96 ? -4.803 3.565 -10.744 1.00 97.62 96 ILE A O 1
ATOM 777 N N . THR A 1 97 ? -3.200 2.801 -9.353 1.00 98.19 97 THR A N 1
ATOM 778 C CA . THR A 1 97 ? -2.106 3.137 -10.269 1.00 98.19 97 THR A CA 1
ATOM 779 C C . THR A 1 97 ? -2.071 2.169 -11.455 1.00 98.19 97 THR A C 1
ATOM 781 O O . THR A 1 97 ? -2.525 1.026 -11.333 1.00 98.19 97 THR A O 1
ATOM 784 N N . PRO A 1 98 ? -1.473 2.570 -12.588 1.00 97.81 98 PRO A N 1
ATOM 785 C CA . PRO A 1 98 ? -0.850 1.623 -13.504 1.00 97.81 98 PRO A CA 1
ATOM 786 C C . PRO A 1 98 ? 0.081 0.646 -12.764 1.00 97.81 98 PRO A C 1
ATOM 788 O O . PRO A 1 98 ? 0.559 0.930 -11.660 1.00 97.81 98 PRO A O 1
ATOM 791 N N . PHE A 1 99 ? 0.309 -0.519 -13.368 1.00 98.12 99 PHE A N 1
ATOM 792 C CA . PHE A 1 99 ? 1.283 -1.484 -12.866 1.00 98.12 99 PHE A CA 1
ATOM 793 C C . PHE A 1 99 ? 2.698 -0.946 -13.083 1.00 98.12 99 PHE A C 1
ATOM 795 O O . PHE A 1 99 ? 3.026 -0.528 -14.191 1.00 98.12 99 PHE A O 1
ATOM 802 N N . VAL A 1 100 ? 3.513 -0.965 -12.031 1.00 98.12 100 VAL A N 1
ATOM 803 C CA . VAL A 1 100 ? 4.906 -0.510 -12.057 1.00 98.12 100 VAL A CA 1
ATOM 804 C C . VAL A 1 100 ? 5.810 -1.692 -11.751 1.00 98.12 100 VAL A C 1
ATOM 806 O O . VAL A 1 100 ? 5.704 -2.279 -10.674 1.00 98.12 100 VAL A O 1
ATOM 809 N N . MET A 1 101 ? 6.679 -2.039 -12.698 1.00 98.25 101 MET A N 1
ATOM 810 C CA . MET A 1 101 ? 7.717 -3.053 -12.506 1.00 98.25 101 MET A CA 1
ATOM 811 C C . MET A 1 101 ? 8.822 -2.510 -11.603 1.00 98.25 101 MET A C 1
ATOM 813 O O . MET A 1 101 ? 9.033 -1.302 -11.529 1.00 98.25 101 MET A O 1
ATOM 817 N N . PHE A 1 102 ? 9.502 -3.389 -10.875 1.00 97.50 102 PHE A N 1
ATOM 818 C CA . PHE A 1 102 ? 10.553 -2.977 -9.948 1.00 97.50 102 PHE A CA 1
ATOM 819 C C . PHE A 1 102 ? 11.936 -2.881 -10.588 1.00 97.50 102 PHE A C 1
ATOM 821 O O . PHE A 1 102 ? 12.772 -2.136 -10.077 1.00 97.50 102 PHE A O 1
ATOM 828 N N . GLU A 1 103 ? 12.163 -3.596 -11.690 1.00 95.06 103 GLU A N 1
ATOM 829 C CA . GLU A 1 103 ? 13.416 -3.545 -12.441 1.00 95.06 103 GLU A CA 1
ATOM 830 C C . GLU A 1 103 ? 13.469 -2.291 -13.323 1.00 95.06 103 GLU A C 1
ATOM 832 O O . GLU A 1 103 ? 12.573 -2.043 -14.133 1.00 95.06 103 GLU A O 1
ATOM 837 N N . GLU A 1 104 ? 14.534 -1.497 -13.167 1.00 92.38 104 GLU A N 1
ATOM 838 C CA . GLU A 1 104 ? 14.727 -0.219 -13.876 1.00 92.38 104 GLU A CA 1
ATOM 839 C C . GLU A 1 104 ? 14.749 -0.397 -15.402 1.00 92.38 104 GLU A C 1
ATOM 841 O O . GLU A 1 104 ? 14.281 0.469 -16.134 1.00 92.38 104 GLU A O 1
ATOM 846 N N . GLU A 1 105 ? 15.222 -1.546 -15.895 1.00 92.31 105 GLU A N 1
ATOM 847 C CA . GLU A 1 105 ? 15.253 -1.868 -17.329 1.00 92.31 105 GLU A CA 1
ATOM 848 C C . GLU A 1 105 ? 13.855 -2.072 -17.942 1.00 92.31 105 GLU A C 1
ATOM 850 O O . GLU A 1 105 ? 13.704 -2.098 -19.168 1.00 92.31 105 GLU A O 1
ATOM 855 N N . HIS A 1 106 ? 12.826 -2.239 -17.107 1.00 90.38 106 HIS A N 1
ATOM 856 C CA . HIS A 1 106 ? 11.462 -2.576 -17.521 1.00 90.38 106 HIS A CA 1
ATOM 857 C C . HIS A 1 106 ? 10.399 -1.611 -16.981 1.00 90.38 106 HIS A C 1
ATOM 859 O O . HIS A 1 106 ? 9.209 -1.793 -17.246 1.00 90.38 106 HIS A O 1
ATOM 865 N N . SER A 1 107 ? 10.809 -0.590 -16.228 1.00 92.31 107 SER A N 1
ATOM 866 C CA . SER A 1 107 ? 9.917 0.365 -15.580 1.00 92.31 107 SER A CA 1
ATOM 867 C C . SER A 1 107 ? 10.060 1.760 -16.175 1.00 92.31 107 SER A C 1
ATOM 869 O O . SER A 1 107 ? 11.150 2.319 -16.220 1.00 92.31 107 SER A O 1
ATOM 871 N N . ASP A 1 108 ? 8.926 2.371 -16.518 1.00 91.69 108 ASP A N 1
ATOM 872 C CA . ASP A 1 108 ? 8.862 3.787 -16.900 1.00 91.69 108 ASP A CA 1
ATOM 873 C C . ASP A 1 108 ? 8.839 4.729 -15.675 1.00 91.69 108 ASP A C 1
ATOM 875 O O . ASP A 1 108 ? 8.859 5.952 -15.816 1.00 91.69 108 ASP A O 1
ATOM 879 N N . TYR A 1 109 ? 8.774 4.181 -14.455 1.00 96.50 109 TYR A N 1
ATOM 880 C CA . TYR A 1 109 ? 8.819 4.954 -13.215 1.00 96.50 109 TYR A CA 1
ATOM 881 C C . TYR A 1 109 ? 10.247 5.022 -12.665 1.00 96.50 109 TYR A C 1
ATOM 883 O O . TYR A 1 109 ? 10.772 4.017 -12.184 1.00 96.50 109 TYR A O 1
ATOM 891 N N . GLU A 1 110 ? 10.836 6.221 -12.672 1.00 95.44 110 GLU A N 1
ATOM 892 C CA . GLU A 1 110 ? 12.243 6.471 -12.308 1.00 95.44 110 GLU A CA 1
ATOM 893 C C . GLU A 1 110 ? 12.619 6.000 -10.893 1.00 95.44 110 GLU A C 1
ATOM 895 O O . GLU A 1 110 ? 13.755 5.602 -10.653 1.00 95.44 110 GLU A O 1
ATOM 900 N N . ASN A 1 111 ? 11.673 6.010 -9.946 1.00 96.56 111 ASN A N 1
ATOM 901 C CA . ASN A 1 111 ? 11.934 5.615 -8.558 1.00 96.56 111 ASN A CA 1
ATOM 902 C C . ASN A 1 111 ? 11.527 4.158 -8.261 1.00 96.56 111 ASN A C 1
ATOM 904 O O . ASN A 1 111 ? 11.298 3.815 -7.097 1.00 96.56 111 ASN A O 1
ATOM 908 N N . CYS A 1 112 ? 11.407 3.285 -9.269 1.00 96.69 112 CYS A N 1
ATOM 909 C CA . CYS A 1 112 ? 10.922 1.911 -9.082 1.00 96.69 112 CYS A CA 1
ATOM 910 C C . CYS A 1 112 ? 11.753 1.090 -8.082 1.00 96.69 112 CYS A C 1
ATOM 912 O O . CYS A 1 112 ? 11.181 0.348 -7.280 1.00 96.69 112 CYS A O 1
ATOM 914 N N . GLY A 1 113 ? 13.074 1.284 -8.038 1.00 96.50 113 GLY A N 1
ATOM 915 C CA . GLY A 1 113 ? 13.948 0.615 -7.071 1.00 96.50 113 GLY A CA 1
ATOM 916 C C . GLY A 1 113 ? 13.721 1.060 -5.617 1.00 96.50 113 GLY A C 1
ATOM 917 O O . GLY A 1 113 ? 13.814 0.248 -4.692 1.00 96.50 113 GLY A O 1
ATOM 918 N N . ASP A 1 114 ? 13.391 2.334 -5.384 1.00 98.00 114 ASP A N 1
ATOM 919 C CA . ASP A 1 114 ? 13.022 2.832 -4.050 1.00 98.00 114 ASP A CA 1
ATOM 920 C C . ASP A 1 114 ? 11.602 2.395 -3.665 1.00 98.00 114 ASP A C 1
ATOM 922 O O . ASP A 1 114 ? 11.370 1.920 -2.548 1.00 98.00 114 ASP A O 1
ATOM 926 N N . LEU A 1 115 ? 10.673 2.443 -4.624 1.00 98.44 115 LEU A N 1
ATOM 927 C CA . LEU A 1 115 ? 9.325 1.907 -4.469 1.00 98.44 115 LEU A CA 1
ATOM 928 C C . LEU A 1 115 ? 9.359 0.430 -4.063 1.00 98.44 115 LEU A C 1
ATOM 930 O O . LEU A 1 115 ? 8.650 0.049 -3.131 1.00 98.44 115 LEU A O 1
ATOM 934 N N . LYS A 1 116 ? 10.226 -0.384 -4.679 1.00 98.12 116 LYS A N 1
ATOM 935 C CA . LYS A 1 116 ? 10.427 -1.790 -4.304 1.00 98.12 116 LYS A CA 1
ATOM 936 C C . LYS A 1 116 ? 10.769 -1.934 -2.822 1.00 98.12 116 LYS A C 1
ATOM 938 O O . LYS A 1 116 ? 10.125 -2.706 -2.121 1.00 98.12 116 LYS A O 1
ATOM 943 N N . LYS A 1 117 ? 11.726 -1.154 -2.307 1.00 98.31 117 LYS A N 1
ATOM 944 C CA . LYS A 1 117 ? 12.132 -1.210 -0.887 1.00 98.31 117 LYS A CA 1
ATOM 945 C C . LYS A 1 117 ? 10.982 -0.848 0.053 1.00 98.31 117 LYS A C 1
ATOM 947 O O . LYS A 1 117 ? 10.810 -1.482 1.095 1.00 98.31 117 LYS A O 1
ATOM 952 N N . LYS A 1 118 ? 10.188 0.166 -0.303 1.00 98.69 118 LYS A N 1
ATOM 953 C CA . LYS A 1 118 ? 9.006 0.568 0.473 1.00 98.69 118 LYS A CA 1
ATOM 954 C C . LYS A 1 118 ? 7.914 -0.506 0.427 1.00 98.69 118 LYS A C 1
ATOM 956 O O . LYS A 1 118 ? 7.299 -0.788 1.454 1.00 98.69 118 LYS A O 1
ATOM 961 N N . VAL A 1 119 ? 7.705 -1.142 -0.727 1.00 98.50 119 VAL A N 1
ATOM 962 C CA . VAL A 1 119 ? 6.784 -2.276 -0.880 1.00 98.50 119 VAL A CA 1
ATOM 963 C C . VAL A 1 119 ? 7.247 -3.477 -0.057 1.00 98.50 119 VAL A C 1
ATOM 965 O O . VAL A 1 119 ? 6.446 -4.009 0.708 1.00 98.50 119 VAL A O 1
ATOM 968 N N . ASP A 1 120 ? 8.527 -3.842 -0.115 1.00 98.12 120 ASP A N 1
ATOM 969 C CA . ASP A 1 120 ? 9.111 -4.923 0.689 1.00 98.12 120 ASP A CA 1
ATOM 970 C C . ASP A 1 120 ? 8.869 -4.687 2.196 1.00 98.12 120 ASP A C 1
ATOM 972 O O . ASP A 1 120 ? 8.551 -5.618 2.940 1.00 98.12 120 ASP A O 1
ATOM 976 N N . LEU A 1 121 ? 8.918 -3.428 2.654 1.00 98.31 121 LEU A N 1
ATOM 977 C CA . LEU A 1 121 ? 8.570 -3.065 4.031 1.00 98.31 121 LEU A CA 1
ATOM 978 C C . LEU A 1 121 ? 7.074 -3.260 4.343 1.00 98.31 121 LEU A C 1
ATOM 980 O O . LEU A 1 121 ? 6.741 -3.733 5.429 1.00 98.31 121 LEU A O 1
ATOM 984 N N . ILE A 1 122 ? 6.166 -2.930 3.418 1.00 98.44 122 ILE A N 1
ATOM 985 C CA . ILE A 1 122 ? 4.724 -3.200 3.580 1.00 98.44 122 ILE A CA 1
ATOM 986 C C . ILE A 1 122 ? 4.481 -4.706 3.703 1.00 98.44 122 ILE A C 1
ATOM 988 O O . ILE A 1 122 ? 3.726 -5.134 4.580 1.00 98.44 122 ILE A O 1
ATOM 992 N N . LEU A 1 123 ? 5.123 -5.512 2.853 1.00 97.75 123 LEU A N 1
ATOM 993 C CA . LEU A 1 123 ? 4.998 -6.969 2.884 1.00 97.75 123 LEU A CA 1
ATOM 994 C C . LEU A 1 123 ? 5.507 -7.526 4.215 1.00 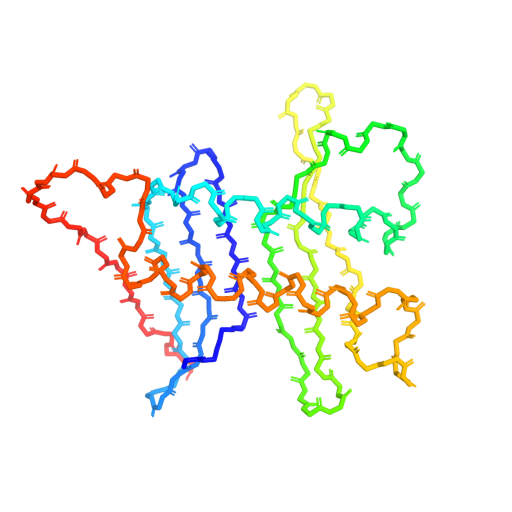97.75 123 LEU A C 1
ATOM 996 O O . LEU A 1 123 ? 4.772 -8.248 4.887 1.00 97.75 123 LEU A O 1
ATOM 1000 N N . LYS A 1 124 ? 6.690 -7.095 4.661 1.00 96.94 124 LYS A N 1
ATOM 1001 C CA . LYS A 1 124 ? 7.245 -7.471 5.966 1.00 96.94 124 LYS A CA 1
ATOM 1002 C C . LYS A 1 124 ? 6.305 -7.121 7.124 1.00 96.94 124 LYS A C 1
ATOM 1004 O O . LYS A 1 124 ? 6.005 -7.977 7.952 1.00 96.94 124 LYS A O 1
ATOM 1009 N N . GLU A 1 125 ? 5.811 -5.884 7.194 1.00 96.75 125 GLU A N 1
ATOM 1010 C CA . GLU A 1 125 ? 4.885 -5.474 8.262 1.00 96.75 125 GLU A CA 1
ATOM 1011 C C . GLU A 1 125 ? 3.549 -6.231 8.190 1.00 96.75 125 GLU A C 1
ATOM 1013 O O . GLU A 1 125 ? 2.922 -6.486 9.219 1.00 96.75 125 GLU A O 1
ATOM 1018 N N . THR A 1 126 ? 3.121 -6.640 6.991 1.00 95.56 126 THR A N 1
ATOM 1019 C CA . THR A 1 126 ? 1.950 -7.509 6.814 1.00 95.56 126 THR A CA 1
ATOM 1020 C C . THR A 1 126 ? 2.206 -8.896 7.396 1.00 95.56 126 THR A C 1
ATOM 1022 O O . THR A 1 126 ? 1.363 -9.404 8.133 1.00 95.56 126 THR A O 1
ATOM 1025 N N . GLU A 1 127 ? 3.363 -9.505 7.123 1.00 93.69 127 GLU A N 1
ATOM 1026 C CA . GLU A 1 127 ? 3.745 -10.788 7.725 1.00 93.69 127 GLU A CA 1
ATOM 1027 C C . GLU A 1 127 ? 3.815 -10.697 9.253 1.00 93.69 127 GLU A C 1
ATOM 1029 O O . GLU A 1 127 ? 3.267 -11.550 9.953 1.00 93.69 127 GLU A O 1
ATOM 1034 N N . GLU A 1 128 ? 4.430 -9.643 9.795 1.00 93.00 128 GLU A N 1
ATOM 1035 C CA . GLU A 1 128 ? 4.493 -9.419 11.242 1.00 93.00 128 GLU A CA 1
ATOM 1036 C C . GLU A 1 128 ? 3.093 -9.248 11.856 1.00 93.00 128 GLU A C 1
ATOM 1038 O O . GLU A 1 128 ? 2.817 -9.803 12.924 1.00 93.00 128 GLU A O 1
ATOM 1043 N N . LEU A 1 129 ? 2.183 -8.543 11.176 1.00 90.88 129 LEU A N 1
ATOM 1044 C CA . LEU A 1 129 ? 0.787 -8.398 11.595 1.00 90.88 129 LEU A CA 1
ATOM 1045 C C . LEU A 1 129 ? 0.044 -9.737 11.594 1.00 90.88 129 LEU A C 1
ATOM 1047 O O . LEU A 1 129 ? -0.658 -10.043 12.562 1.00 90.88 129 LEU A O 1
ATOM 1051 N N . LEU A 1 130 ? 0.217 -10.553 10.549 1.00 89.06 130 LEU A N 1
ATOM 1052 C CA . LEU A 1 130 ? -0.352 -11.904 10.466 1.00 89.06 130 LEU A CA 1
ATOM 1053 C C . LEU A 1 130 ? 0.195 -12.815 11.576 1.00 89.06 130 LEU A C 1
ATOM 1055 O O . LEU A 1 130 ? -0.550 -13.621 12.133 1.00 89.06 130 LEU A O 1
ATOM 1059 N N . ASN A 1 131 ? 1.455 -12.612 11.966 1.00 89.25 131 ASN A N 1
ATOM 1060 C CA . ASN A 1 131 ? 2.098 -13.263 13.109 1.00 89.25 131 ASN A CA 1
ATOM 1061 C C . ASN A 1 131 ? 1.726 -12.636 14.470 1.00 89.25 131 ASN A C 1
ATOM 1063 O O . ASN A 1 131 ? 2.191 -13.091 15.514 1.00 89.25 131 ASN A O 1
ATOM 1067 N N . GLY A 1 132 ? 0.860 -11.619 14.487 1.00 86.06 132 GLY A N 1
ATOM 1068 C CA . GLY A 1 132 ? 0.252 -11.075 15.698 1.00 86.06 132 GLY A CA 1
ATOM 1069 C C . GLY A 1 132 ? 0.837 -9.761 16.218 1.00 86.06 132 GLY A C 1
ATOM 1070 O O . GLY A 1 132 ? 0.406 -9.330 17.295 1.00 86.06 132 GLY A O 1
ATOM 1071 N N . LYS A 1 133 ? 1.747 -9.096 15.490 1.00 86.56 133 LYS A N 1
ATOM 1072 C CA . LYS A 1 133 ? 2.213 -7.734 15.813 1.00 86.56 133 LYS A CA 1
ATOM 1073 C C . LYS A 1 133 ? 1.049 -6.749 15.690 1.00 86.56 133 LYS A C 1
ATOM 1075 O O . LYS A 1 133 ? 0.447 -6.586 14.634 1.00 86.56 133 LYS A O 1
ATOM 1080 N N . THR A 1 134 ? 0.715 -6.093 16.795 1.00 81.88 134 THR A N 1
ATOM 1081 C CA . THR A 1 134 ? -0.406 -5.141 16.895 1.00 81.88 134 THR A CA 1
ATOM 1082 C C . THR A 1 134 ? 0.005 -3.951 17.751 1.00 81.88 134 THR A C 1
ATOM 1084 O O . THR A 1 134 ? 1.030 -4.013 18.434 1.00 81.88 134 THR A O 1
ATOM 1087 N N . SER A 1 135 ? -0.782 -2.873 17.742 1.00 78.31 135 SER A N 1
ATOM 1088 C CA . SER A 1 135 ? -0.535 -1.694 18.588 1.00 78.31 135 SER A CA 1
ATOM 1089 C C . SER A 1 135 ? -0.490 -2.017 20.094 1.00 78.31 135 SER A C 1
ATOM 1091 O O . SER A 1 135 ? 0.166 -1.309 20.855 1.00 78.31 135 SER A O 1
ATOM 1093 N N . GLN A 1 136 ? -1.127 -3.116 20.521 1.00 62.25 136 GLN A N 1
ATOM 1094 C CA . GLN A 1 136 ? -1.267 -3.538 21.918 1.00 62.25 136 GLN A CA 1
ATOM 1095 C C . GLN A 1 136 ? -0.274 -4.627 22.365 1.00 62.25 136 GLN A C 1
ATOM 1097 O O . GLN A 1 136 ? -0.603 -5.449 23.217 1.00 62.25 136 GLN A O 1
ATOM 1102 N N . MET A 1 137 ? 0.980 -4.632 21.899 1.00 53.69 137 MET A N 1
ATOM 1103 C CA . MET A 1 137 ? 2.041 -5.359 22.629 1.00 53.69 137 MET A CA 1
ATOM 1104 C C . MET A 1 137 ? 2.405 -4.635 23.949 1.00 53.69 137 MET A C 1
ATOM 1106 O O . MET A 1 137 ? 3.527 -4.185 24.162 1.00 53.69 137 MET A O 1
ATOM 1110 N N . LYS A 1 138 ? 1.415 -4.527 24.843 1.00 41.78 138 LYS A N 1
ATOM 1111 C CA . LYS A 1 138 ? 1.514 -4.372 26.298 1.00 41.78 138 LYS A CA 1
ATOM 1112 C C . LYS A 1 138 ? 0.264 -5.015 26.926 1.00 41.78 138 LYS A C 1
ATOM 1114 O O . LYS A 1 138 ? -0.777 -4.383 27.007 1.00 41.78 138 LYS A O 1
ATOM 1119 N N . LEU A 1 139 ? 0.464 -6.257 27.372 1.00 42.28 139 LEU A N 1
ATOM 1120 C CA . LEU A 1 139 ? -0.347 -7.090 28.272 1.00 42.28 139 LEU A CA 1
ATOM 1121 C C . LEU A 1 139 ? -1.793 -7.484 27.883 1.00 42.28 139 LEU A C 1
ATOM 1123 O O . LEU A 1 139 ? -2.702 -6.669 27.803 1.00 42.28 139 LEU A O 1
ATOM 1127 N N . ASP A 1 140 ? -1.942 -8.812 27.863 1.00 42.28 140 ASP A N 1
ATOM 1128 C CA . ASP A 1 140 ? -3.067 -9.644 28.303 1.00 42.28 140 ASP A CA 1
ATOM 1129 C C . ASP A 1 140 ? -4.058 -10.285 27.315 1.00 42.28 140 ASP A C 1
ATOM 1131 O O . ASP A 1 140 ? -4.480 -9.765 26.287 1.00 42.28 140 ASP A O 1
ATOM 1135 N N . PHE A 1 141 ? -4.338 -11.530 27.708 1.00 48.28 141 PHE A N 1
ATOM 1136 C CA . PHE A 1 141 ? -4.977 -12.673 27.078 1.00 48.28 141 PHE A CA 1
ATOM 1137 C C . PHE A 1 141 ? -6.485 -12.481 26.817 1.00 48.28 141 PHE A C 1
ATOM 1139 O O . PHE A 1 141 ? -7.244 -12.356 27.772 1.00 48.28 141 PHE A O 1
ATOM 1146 N N . HIS A 1 142 ? -6.933 -12.553 25.554 1.00 37.66 142 HIS A N 1
ATOM 1147 C CA . HIS A 1 142 ? -8.060 -13.401 25.109 1.00 37.66 142 HIS A CA 1
ATOM 1148 C C . HIS A 1 142 ? -8.331 -13.310 23.590 1.00 37.66 142 HIS A C 1
ATOM 1150 O O . HIS A 1 142 ? -8.226 -12.252 22.975 1.00 37.66 142 HIS A O 1
ATOM 1156 N N . ASP A 1 143 ? -8.665 -14.477 23.031 1.00 44.34 143 ASP A N 1
ATOM 1157 C CA . ASP A 1 143 ? -9.279 -14.837 21.740 1.00 44.34 143 ASP A CA 1
ATOM 1158 C C . ASP A 1 143 ? -9.344 -13.801 20.602 1.00 44.34 143 ASP A C 1
ATOM 1160 O O . ASP A 1 143 ? -10.311 -13.056 20.438 1.00 44.34 143 ASP A O 1
ATOM 1164 N N . LYS A 1 144 ? -8.364 -13.876 19.690 1.00 47.69 144 LYS A N 1
ATOM 1165 C CA . LYS A 1 144 ? -8.468 -13.296 18.342 1.00 47.69 144 LYS A CA 1
ATOM 1166 C C . LYS A 1 144 ? -9.272 -14.237 17.441 1.00 47.69 144 LYS A C 1
ATOM 1168 O O . LYS A 1 144 ? -8.827 -15.344 17.142 1.00 47.69 144 LYS A O 1
ATOM 1173 N N . THR A 1 145 ? -10.431 -13.795 16.954 1.00 43.34 145 THR A N 1
ATOM 1174 C CA . THR A 1 145 ? -11.175 -14.513 15.907 1.00 43.34 145 THR A CA 1
ATOM 1175 C C . THR A 1 145 ? -10.521 -14.249 14.545 1.00 43.34 145 THR A C 1
ATOM 1177 O O . THR A 1 145 ? -10.934 -13.368 13.798 1.00 43.34 145 THR A O 1
ATOM 1180 N N . ASN A 1 146 ? -9.460 -14.991 14.220 1.00 54.41 146 ASN A N 1
ATOM 1181 C CA . ASN A 1 146 ? -8.887 -14.996 12.873 1.00 54.41 146 ASN A CA 1
ATOM 1182 C C . ASN A 1 146 ? -9.768 -15.855 11.956 1.00 54.41 146 ASN A C 1
ATOM 1184 O O . ASN A 1 146 ? -9.898 -17.058 12.177 1.00 54.41 146 ASN A O 1
ATOM 1188 N N . SER A 1 147 ? -10.345 -15.271 10.904 1.00 56.47 147 SER A N 1
ATOM 1189 C CA . SER A 1 147 ? -11.032 -16.033 9.855 1.00 56.47 147 SER A CA 1
ATOM 1190 C C . SER A 1 147 ? -10.222 -16.007 8.560 1.00 56.47 147 SER A C 1
ATOM 1192 O O . SER A 1 147 ? -10.488 -15.218 7.654 1.00 56.47 147 SER A O 1
ATOM 1194 N N . LEU A 1 148 ? -9.225 -16.885 8.472 1.00 58.06 148 LEU A N 1
ATOM 1195 C CA . LEU A 1 148 ? -8.582 -17.232 7.205 1.00 58.06 148 LEU A CA 1
ATOM 1196 C C . LEU A 1 148 ? -9.438 -18.298 6.516 1.00 58.06 148 LEU A C 1
ATOM 1198 O O . LEU A 1 148 ? -9.802 -19.298 7.139 1.00 58.06 148 LEU A O 1
ATOM 1202 N N . LYS A 1 149 ? -9.786 -18.093 5.244 1.00 61.75 149 LYS A N 1
ATOM 1203 C CA . LYS A 1 149 ? -10.511 -19.089 4.447 1.00 61.75 149 LYS A CA 1
ATOM 1204 C C . LYS A 1 149 ? -9.679 -19.451 3.223 1.00 61.75 149 LYS A C 1
ATOM 1206 O O . LYS A 1 149 ? -9.074 -18.585 2.597 1.00 61.75 149 LYS A O 1
ATOM 1211 N N . MET A 1 150 ? -9.664 -20.734 2.870 1.00 48.66 150 MET A N 1
ATOM 1212 C CA . MET A 1 150 ? -9.140 -21.144 1.569 1.00 48.66 150 MET A CA 1
ATOM 1213 C C . MET A 1 150 ? -10.052 -20.611 0.471 1.00 48.66 150 MET A C 1
ATOM 1215 O O . MET A 1 150 ? -11.270 -20.799 0.534 1.00 48.66 150 MET A O 1
ATOM 1219 N N . ALA A 1 151 ? -9.464 -19.976 -0.539 1.00 52.06 151 ALA A N 1
ATOM 1220 C CA . ALA A 1 151 ? -10.162 -19.707 -1.783 1.00 52.06 151 ALA A CA 1
ATOM 1221 C C . ALA A 1 151 ? -10.065 -20.977 -2.638 1.00 52.06 151 ALA A C 1
ATOM 1223 O O . ALA A 1 151 ? -9.016 -21.259 -3.210 1.00 52.06 151 ALA A O 1
ATOM 1224 N N . VAL A 1 152 ? -11.134 -21.775 -2.677 1.00 37.97 152 VAL A N 1
ATOM 1225 C CA . VAL A 1 152 ? -11.237 -22.881 -3.639 1.00 37.97 152 VAL A CA 1
ATOM 1226 C C . VAL A 1 152 ? -11.576 -22.254 -4.989 1.00 37.97 152 VAL A C 1
ATOM 1228 O O . VAL A 1 152 ? -12.630 -21.627 -5.114 1.00 37.97 152 VAL A O 1
ATOM 1231 N N . ILE A 1 153 ? -10.660 -22.360 -5.951 1.00 40.91 153 ILE A N 1
ATOM 1232 C CA . ILE A 1 153 ? -10.896 -22.029 -7.363 1.00 40.91 153 ILE A CA 1
ATOM 1233 C C . ILE A 1 153 ? -11.147 -23.338 -8.099 1.00 40.91 153 ILE A C 1
ATOM 1235 O O . ILE A 1 153 ? -10.341 -24.272 -7.884 1.00 40.91 153 ILE A O 1
#

Foldseek 3Di:
DAWFKWFADPVQCKIWTWGADPVGIWIWMFRAAAAVLLQVLQAVCLVVLCVQVVPPDPPSVQKGFGMKGWDDDDQQTWIWTWIWGQDPPRDIDIGIGDTAGLHPVPGPRPCSVVVVVSVVSNVVSVVVVVVPHHNPPPDDDDDGPTDMDDDDD

pLDDT: mean 88.03, std 15.42, range [37.66, 98.75]

Secondary structure (DSSP, 8-state):
-EEEEEEEETTTTEEEEEEEETTEEEEEEEE--B-HHHHHHHHTTHHHHHHHTT---S-GGGEEEEEEEEE--GGG-EEEEEEEEEEGGGEEEEEEPPPEESSGGG-S-TTHHHHHHHHHHHHHHHHHHHTT-BTT-SS-------EEEE---

Radius of gyration: 16.18 Å; chains: 1; bounding box: 34×46×46 Å